Protein AF-A0A1V5B5Q5-F1 (afdb_monomer_lite)

Radius of gyration: 11.39 Å; chains: 1; bounding box: 30×16×23 Å

Foldseek 3Di:
DDPVDQDPDDDDDDDDPFDADPPPRTTHNDPVVVVVCCCPVVVDD

Secondary structure (DSSP, 8-state):
---TT-----S-------EE-SSS--EESSHHHHHHHHHHTS---

pLDDT: mean 71.09, std 14.43, range [41.22, 88.0]

Sequence (45 aa):
MNYRGVIMANAASKRESKFKCKICRMVFETKEELKLHMMEDHNQR

Structure (mmCIF, N/CA/C/O backbone):
data_AF-A0A1V5B5Q5-F1
#
_entry.id   AF-A0A1V5B5Q5-F1
#
loop_
_atom_site.group_PDB
_atom_site.id
_atom_site.type_symbol
_atom_site.label_atom_id
_atom_site.label_alt_id
_atom_site.label_comp_id
_atom_site.label_asym_id
_atom_site.label_entity_id
_atom_site.label_seq_id
_atom_site.pdbx_PDB_ins_code
_atom_site.Cartn_x
_atom_site.Cartn_y
_atom_site.Cartn_z
_atom_site.occupancy
_atom_site.B_iso_or_equiv
_atom_site.auth_seq_id
_atom_site.auth_comp_id
_atom_site.auth_asym_id
_atom_site.auth_atom_id
_atom_site.pdbx_PDB_model_num
ATOM 1 N N . MET A 1 1 ? 12.305 -10.282 3.085 1.00 47.50 1 MET A N 1
ATOM 2 C CA . MET A 1 1 ? 11.473 -9.260 3.748 1.00 47.50 1 MET A CA 1
ATOM 3 C C . MET A 1 1 ? 10.079 -9.854 3.897 1.00 47.50 1 MET A C 1
ATOM 5 O O . MET A 1 1 ? 9.504 -10.284 2.910 1.00 47.50 1 MET A O 1
ATOM 9 N N . ASN A 1 2 ? 9.616 -10.062 5.131 1.00 41.22 2 ASN A N 1
ATOM 10 C CA . ASN A 1 2 ? 8.369 -10.775 5.427 1.00 41.22 2 ASN A CA 1
ATOM 11 C C . ASN A 1 2 ? 7.233 -9.738 5.485 1.00 41.22 2 ASN A C 1
ATOM 13 O O . ASN A 1 2 ? 7.009 -9.157 6.545 1.00 41.22 2 ASN A O 1
ATOM 17 N N . TYR A 1 3 ? 6.524 -9.485 4.377 1.00 52.41 3 TYR A N 1
ATOM 18 C CA . TYR A 1 3 ? 5.266 -8.712 4.395 1.00 52.41 3 TYR A CA 1
ATOM 19 C C . TYR A 1 3 ? 4.171 -9.577 5.044 1.00 52.41 3 TYR A C 1
ATOM 21 O O . TYR A 1 3 ? 3.224 -10.048 4.415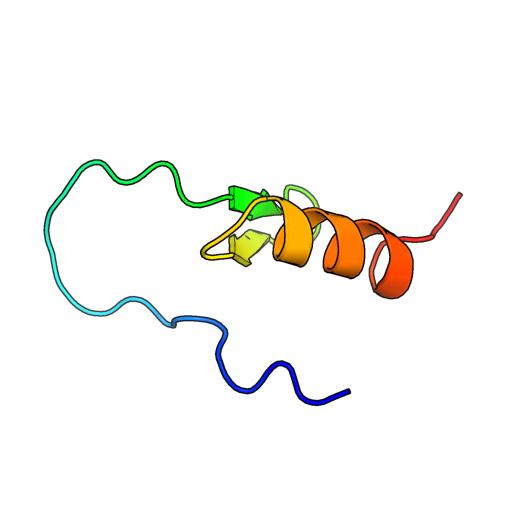 1.00 52.41 3 TYR A O 1
ATOM 29 N N . ARG A 1 4 ? 4.351 -9.890 6.328 1.00 55.31 4 ARG A N 1
ATOM 30 C CA . ARG A 1 4 ? 3.487 -10.765 7.126 1.00 55.31 4 ARG A CA 1
ATOM 31 C C . ARG A 1 4 ? 2.270 -9.972 7.607 1.00 55.31 4 ARG A C 1
ATOM 33 O O . ARG A 1 4 ? 2.043 -9.813 8.799 1.00 55.31 4 ARG A O 1
ATOM 40 N N . GLY A 1 5 ? 1.529 -9.437 6.641 1.00 56.66 5 GLY A N 1
ATOM 41 C CA . GLY A 1 5 ? 0.399 -8.539 6.865 1.00 56.66 5 GLY A CA 1
ATOM 42 C C . GLY A 1 5 ? -0.402 -8.210 5.605 1.00 56.66 5 GLY A C 1
ATOM 43 O O . GLY A 1 5 ? -1.132 -7.226 5.601 1.00 56.66 5 GLY A O 1
ATOM 44 N N . VAL A 1 6 ? -0.290 -8.996 4.526 1.00 56.22 6 VAL A N 1
ATOM 45 C CA . VAL A 1 6 ? -1.182 -8.829 3.368 1.00 56.22 6 VAL A CA 1
ATOM 46 C C . VAL A 1 6 ? -2.568 -9.305 3.792 1.00 56.22 6 VAL A C 1
ATOM 48 O O . VAL A 1 6 ? -2.807 -10.503 3.953 1.00 56.22 6 VAL A O 1
ATOM 51 N N . ILE A 1 7 ? -3.457 -8.351 4.062 1.00 62.56 7 ILE A N 1
ATOM 52 C CA . ILE A 1 7 ? -4.804 -8.596 4.574 1.00 62.56 7 ILE A CA 1
ATOM 53 C C . ILE A 1 7 ? -5.567 -9.479 3.574 1.00 62.56 7 ILE A C 1
ATOM 55 O O . ILE A 1 7 ? -6.070 -9.005 2.555 1.00 62.56 7 ILE A O 1
ATOM 59 N N . MET A 1 8 ? -5.679 -10.775 3.874 1.00 54.38 8 MET A N 1
ATOM 60 C CA . MET A 1 8 ? -6.667 -11.664 3.265 1.00 54.38 8 MET A CA 1
ATOM 61 C C . MET A 1 8 ? -8.029 -11.274 3.842 1.00 54.38 8 MET A C 1
ATOM 63 O O . MET A 1 8 ? -8.428 -11.728 4.911 1.00 54.38 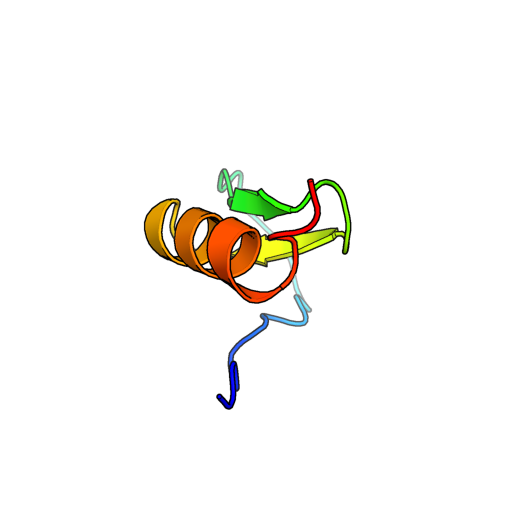8 MET A O 1
ATOM 67 N N . ALA A 1 9 ? -8.695 -10.331 3.177 1.00 54.84 9 ALA A N 1
ATOM 68 C CA . ALA A 1 9 ? -9.936 -9.733 3.648 1.00 54.84 9 ALA A CA 1
ATOM 69 C C . ALA A 1 9 ? -11.082 -10.760 3.655 1.00 54.84 9 ALA A C 1
ATOM 71 O O . ALA A 1 9 ? -11.679 -11.048 2.618 1.00 54.84 9 ALA A O 1
ATOM 72 N N . ASN A 1 10 ? -11.409 -11.273 4.841 1.00 59.41 10 ASN A N 1
ATOM 73 C CA . ASN A 1 10 ? -12.709 -11.855 5.150 1.00 59.41 10 ASN A CA 1
ATOM 74 C C . ASN A 1 10 ? -13.521 -10.826 5.953 1.00 59.41 10 ASN A C 1
ATOM 76 O O . ASN A 1 10 ? -13.008 -10.242 6.902 1.00 59.41 10 ASN A O 1
ATOM 80 N N . ALA A 1 11 ? -14.784 -10.660 5.562 1.00 54.28 11 ALA A N 1
ATOM 81 C CA . ALA A 1 11 ? -15.821 -9.809 6.154 1.00 54.28 11 ALA A CA 1
ATOM 82 C C . ALA A 1 11 ? -15.808 -8.295 5.821 1.00 54.28 11 ALA A C 1
ATOM 84 O O . ALA A 1 11 ? -15.029 -7.496 6.324 1.00 54.28 11 ALA A O 1
ATOM 85 N N . ALA A 1 12 ? -16.775 -7.953 4.962 1.00 60.88 12 ALA A N 1
ATOM 86 C CA . ALA A 1 12 ? -17.770 -6.883 5.078 1.00 60.88 12 ALA A CA 1
ATOM 87 C C . ALA A 1 12 ? -17.365 -5.463 5.543 1.00 60.88 12 ALA A C 1
ATOM 89 O O . ALA A 1 12 ? -16.984 -5.225 6.681 1.00 60.88 12 ALA A O 1
ATOM 90 N N . SER A 1 13 ? -17.734 -4.503 4.683 1.00 55.25 13 SER A N 1
ATOM 91 C CA . SER A 1 13 ? -18.137 -3.128 5.018 1.00 55.25 13 SER A CA 1
ATOM 92 C C . SER A 1 13 ? -17.047 -2.117 5.373 1.00 55.25 13 SER A C 1
ATOM 94 O O . SER A 1 13 ? -16.746 -1.884 6.535 1.00 55.25 13 SER A O 1
ATOM 96 N N . LYS A 1 14 ? -16.618 -1.357 4.362 1.00 48.72 14 LYS A N 1
ATOM 97 C CA . LYS A 1 14 ? -16.833 0.099 4.197 1.00 48.72 14 LYS A CA 1
ATOM 98 C C . LYS A 1 14 ? -15.871 0.598 3.118 1.00 48.72 14 LYS A C 1
ATOM 100 O O . LYS A 1 14 ? -14.833 0.000 2.865 1.00 48.72 14 LYS A O 1
ATOM 105 N N . ARG A 1 15 ? -16.272 1.656 2.415 1.00 57.00 15 ARG A N 1
ATOM 106 C CA . ARG A 1 15 ? -15.463 2.371 1.420 1.00 57.00 15 ARG A CA 1
ATOM 107 C C . ARG A 1 15 ? -14.128 2.788 2.037 1.00 57.00 15 ARG A C 1
ATOM 109 O O . ARG A 1 15 ? -14.052 3.845 2.646 1.00 57.00 15 ARG A O 1
ATOM 116 N N . GLU A 1 16 ? -13.092 1.988 1.860 1.00 52.94 16 GLU A N 1
ATOM 117 C CA . GLU A 1 16 ? -11.736 2.387 2.204 1.00 52.94 16 GLU A CA 1
ATOM 118 C C . GLU A 1 16 ? -10.882 2.225 0.962 1.00 52.94 16 GLU A C 1
ATOM 120 O O . GLU A 1 16 ? -10.777 1.141 0.385 1.00 52.94 16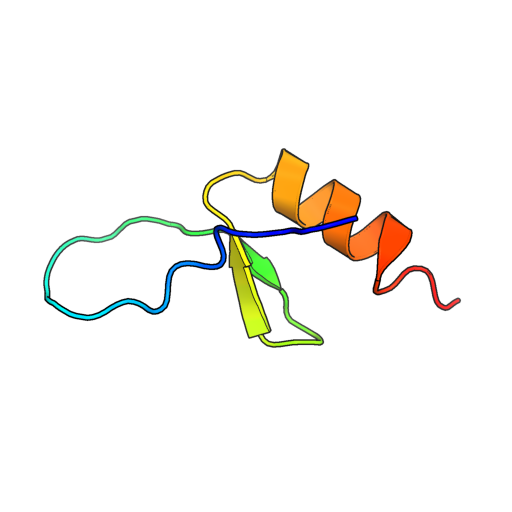 GLU A O 1
ATOM 125 N N . SER A 1 17 ? -10.343 3.350 0.509 1.00 60.94 17 SER A N 1
ATOM 126 C CA . SER A 1 17 ? -9.440 3.481 -0.626 1.00 60.94 17 SER A CA 1
ATOM 127 C C . SER A 1 17 ? -8.116 2.782 -0.316 1.00 60.94 17 SER A C 1
ATOM 129 O O . SER A 1 17 ? -7.094 3.430 -0.118 1.00 60.94 17 SER A O 1
ATOM 131 N N . LYS A 1 18 ? -8.136 1.450 -0.228 1.00 73.06 18 LYS A N 1
ATOM 132 C CA . LYS A 1 18 ? -6.934 0.647 -0.026 1.00 73.06 18 LYS A CA 1
ATOM 133 C C . LYS A 1 18 ? -6.079 0.719 -1.288 1.00 73.06 18 LYS A C 1
ATOM 135 O O . LYS A 1 18 ? -6.584 0.641 -2.415 1.00 73.06 18 LYS A O 1
ATOM 140 N N . PHE A 1 19 ? -4.778 0.888 -1.104 1.00 82.69 19 PHE A N 1
ATOM 141 C CA . PHE A 1 19 ? -3.835 1.072 -2.195 1.00 82.69 19 PHE A CA 1
ATOM 142 C C . PHE A 1 19 ? -3.557 -0.283 -2.840 1.00 82.69 19 PHE A C 1
ATOM 144 O O . PHE A 1 19 ? -2.804 -1.100 -2.328 1.00 82.69 19 PHE A O 1
ATOM 151 N N . LYS A 1 20 ? -4.226 -0.548 -3.961 1.00 80.62 20 LYS A N 1
ATOM 152 C CA . LYS A 1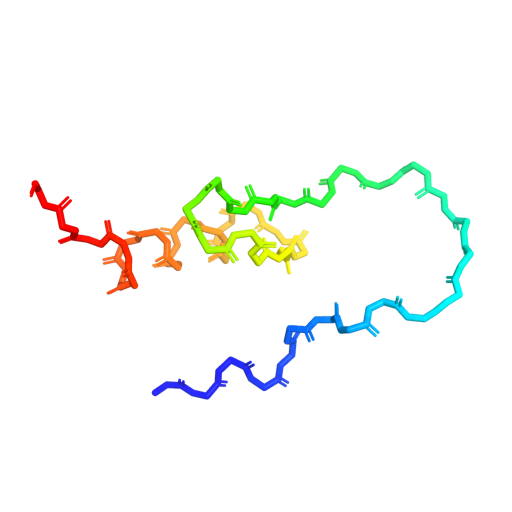 20 ? -4.098 -1.794 -4.721 1.00 80.62 20 LYS A CA 1
ATOM 153 C C . LYS A 1 20 ? -2.940 -1.713 -5.717 1.00 80.62 20 LYS A C 1
ATOM 155 O O . LYS A 1 20 ? -2.910 -0.821 -6.568 1.00 80.62 20 LYS A O 1
ATOM 160 N N . CYS A 1 21 ? -2.057 -2.704 -5.691 1.00 84.56 21 CYS A N 1
ATOM 161 C CA . CYS A 1 21 ? -1.096 -2.942 -6.758 1.00 84.56 21 CYS A CA 1
ATOM 162 C C . CYS A 1 21 ? -1.812 -3.390 -8.042 1.00 84.56 21 CYS A C 1
ATOM 164 O O . CYS A 1 21 ? -2.715 -4.223 -8.014 1.00 84.56 21 CYS A O 1
ATOM 166 N N . LYS A 1 22 ? -1.430 -2.841 -9.200 1.00 81.94 22 LYS A N 1
ATOM 167 C CA . LYS A 1 22 ? -2.009 -3.242 -10.495 1.00 81.94 22 LYS A CA 1
ATOM 168 C C . LYS A 1 22 ? -1.350 -4.487 -11.098 1.00 81.94 22 LYS A C 1
ATOM 170 O O . LYS A 1 22 ? -1.986 -5.136 -11.921 1.00 81.94 22 LYS A O 1
ATOM 175 N N . ILE A 1 23 ? -0.128 -4.812 -10.676 1.00 83.75 23 ILE A N 1
ATOM 176 C CA . ILE A 1 23 ? 0.688 -5.907 -11.213 1.00 83.75 23 ILE A CA 1
ATOM 177 C C . ILE A 1 23 ? 0.353 -7.209 -10.475 1.00 83.75 23 ILE A C 1
ATOM 179 O O . ILE A 1 23 ? -0.231 -8.111 -11.066 1.00 83.75 23 ILE A O 1
ATOM 183 N N . CYS A 1 24 ? 0.593 -7.276 -9.163 1.00 85.69 24 CYS A N 1
ATOM 184 C CA . CYS A 1 24 ? 0.305 -8.466 -8.351 1.00 85.69 24 CYS A CA 1
ATOM 185 C C . CYS A 1 24 ? -1.070 -8.452 -7.656 1.00 85.69 24 CYS A C 1
ATOM 187 O O . CYS A 1 24 ? -1.437 -9.419 -6.995 1.00 85.69 24 CYS A O 1
ATOM 189 N N . ARG A 1 25 ? -1.850 -7.364 -7.782 1.00 78.69 25 ARG A N 1
ATOM 190 C CA . ARG A 1 25 ? -3.174 -7.200 -7.136 1.00 78.69 25 ARG A CA 1
ATOM 191 C C . ARG A 1 25 ? -3.157 -7.251 -5.604 1.00 78.69 25 ARG A C 1
ATOM 193 O O . ARG A 1 25 ? -4.225 -7.345 -5.002 1.00 78.69 25 ARG A O 1
ATOM 200 N N . MET A 1 26 ? -1.987 -7.111 -4.980 1.00 80.00 26 MET A N 1
ATOM 201 C CA . MET A 1 26 ? -1.869 -6.950 -3.532 1.00 80.00 26 MET A CA 1
ATOM 202 C C . MET A 1 26 ? -2.530 -5.659 -3.059 1.00 80.00 26 MET A C 1
ATOM 204 O O . MET A 1 26 ? -2.567 -4.656 -3.774 1.00 80.00 26 MET A O 1
ATOM 208 N N . VAL A 1 27 ? -3.064 -5.700 -1.845 1.00 79.38 27 VAL A N 1
ATOM 209 C CA . VAL A 1 27 ? -3.780 -4.586 -1.233 1.00 79.38 27 VAL A CA 1
ATOM 210 C C . VAL A 1 27 ? -2.985 -4.114 -0.028 1.00 79.38 27 VAL A C 1
ATOM 212 O O . VAL A 1 27 ? -2.711 -4.899 0.876 1.00 79.38 27 VAL A O 1
ATOM 215 N N . PHE A 1 28 ? -2.637 -2.833 -0.036 1.00 82.12 28 PHE A N 1
ATOM 216 C CA . PHE A 1 28 ? -1.860 -2.175 1.004 1.00 82.12 28 PHE A CA 1
ATOM 217 C C . PHE A 1 28 ? -2.733 -1.170 1.754 1.00 82.12 28 PHE A C 1
ATOM 219 O O . PHE A 1 28 ? -3.648 -0.563 1.185 1.00 82.12 28 PHE A O 1
ATOM 226 N N . GLU A 1 29 ? -2.443 -1.003 3.042 1.00 77.06 29 GLU A N 1
ATOM 227 C CA . GLU A 1 29 ? -3.151 -0.068 3.919 1.00 77.06 29 GLU A CA 1
ATOM 228 C C . GLU A 1 29 ? -2.749 1.387 3.639 1.00 77.06 29 GLU A C 1
ATOM 230 O O . GLU A 1 29 ? -3.587 2.285 3.684 1.00 77.06 29 GLU A O 1
ATOM 235 N N . THR A 1 30 ? -1.496 1.619 3.235 1.00 82.81 30 THR A N 1
ATOM 236 C CA . THR A 1 30 ? -0.960 2.955 2.951 1.00 82.81 30 THR A CA 1
ATOM 237 C C . THR A 1 30 ? -0.330 3.050 1.559 1.00 82.81 30 THR A C 1
ATOM 239 O O . THR A 1 30 ? 0.044 2.058 0.925 1.00 82.81 30 THR A O 1
ATOM 242 N N . LYS A 1 31 ? -0.206 4.287 1.059 1.00 82.81 31 LYS A N 1
ATOM 243 C CA . LYS A 1 31 ? 0.447 4.579 -0.227 1.00 82.81 31 LYS A CA 1
ATOM 244 C C . LYS A 1 31 ? 1.952 4.317 -0.180 1.00 82.81 31 LYS A C 1
ATOM 246 O O . LYS A 1 31 ? 2.536 3.982 -1.206 1.00 82.81 31 LYS A O 1
ATOM 251 N N . GLU A 1 32 ? 2.570 4.516 0.980 1.00 85.25 32 GLU A N 1
ATOM 252 C CA . GLU A 1 32 ? 4.006 4.331 1.199 1.00 85.25 32 GLU A CA 1
ATOM 253 C C . GLU A 1 32 ? 4.385 2.858 1.064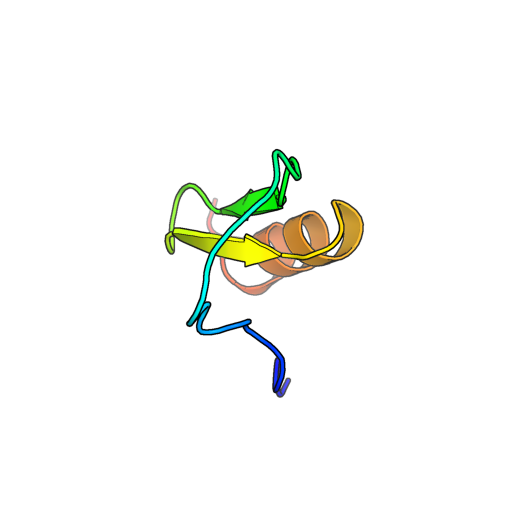 1.00 85.25 32 GLU A C 1
ATOM 255 O O . GLU A 1 32 ? 5.277 2.538 0.283 1.00 85.25 32 GLU A O 1
ATOM 260 N N . GLU A 1 33 ? 3.608 1.970 1.688 1.00 84.81 33 GLU A N 1
ATOM 261 C CA . GLU A 1 33 ? 3.765 0.518 1.559 1.00 84.81 33 GLU A CA 1
ATOM 262 C C . GLU A 1 33 ? 3.591 0.062 0.104 1.00 84.81 33 GLU A C 1
ATOM 264 O O . GLU A 1 33 ? 4.404 -0.701 -0.413 1.00 84.81 33 GLU A O 1
ATOM 269 N N . LEU A 1 34 ? 2.588 0.597 -0.609 1.00 86.25 34 LEU A N 1
ATOM 270 C CA . LEU A 1 34 ? 2.429 0.320 -2.040 1.00 86.25 34 LEU A CA 1
ATOM 271 C C . LEU A 1 34 ? 3.640 0.811 -2.852 1.00 86.25 34 LEU A C 1
ATOM 273 O O . LEU A 1 34 ? 4.048 0.147 -3.802 1.00 86.25 34 LEU A O 1
ATOM 277 N N . LYS A 1 35 ? 4.200 1.980 -2.522 1.00 86.75 35 LYS A N 1
ATOM 278 C CA . LYS A 1 35 ? 5.340 2.564 -3.243 1.00 86.75 35 LYS A CA 1
ATOM 279 C C . LYS A 1 35 ? 6.613 1.746 -3.030 1.00 86.75 35 LYS A C 1
ATO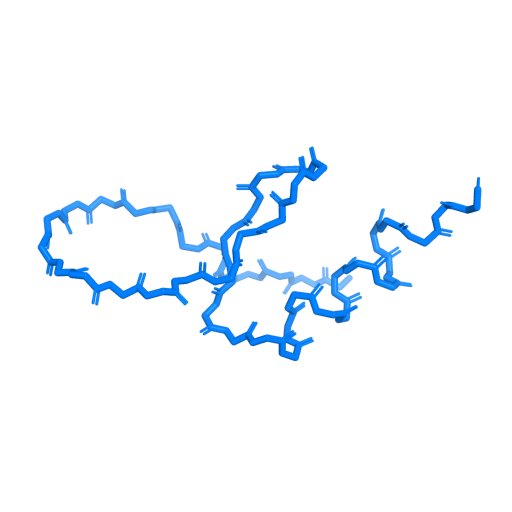M 281 O O . LYS A 1 35 ? 7.313 1.497 -4.007 1.00 86.75 35 LYS A O 1
ATOM 286 N N . LEU A 1 36 ? 6.878 1.317 -1.797 1.00 86.50 36 LEU A N 1
ATOM 287 C CA . LEU A 1 36 ? 7.989 0.420 -1.474 1.00 86.50 36 LEU A CA 1
ATOM 288 C C . LEU A 1 36 ? 7.817 -0.923 -2.180 1.00 86.50 36 LEU A C 1
ATOM 290 O O . LEU A 1 36 ? 8.707 -1.342 -2.909 1.00 86.50 36 LEU A O 1
ATOM 294 N N . HIS A 1 37 ? 6.628 -1.522 -2.103 1.00 88.00 37 HIS A N 1
ATOM 295 C CA . HIS A 1 37 ? 6.317 -2.744 -2.839 1.00 88.00 37 HIS A CA 1
ATOM 296 C C . HIS A 1 37 ? 6.561 -2.600 -4.350 1.00 88.00 37 HIS A C 1
ATOM 298 O O . HIS A 1 37 ? 7.197 -3.455 -4.956 1.00 88.00 37 HIS A O 1
ATOM 304 N N . MET A 1 38 ? 6.123 -1.500 -4.965 1.00 85.06 38 MET A N 1
ATOM 305 C CA . MET A 1 38 ? 6.383 -1.245 -6.386 1.00 85.06 38 MET A CA 1
ATOM 306 C C . MET A 1 38 ? 7.879 -1.089 -6.695 1.00 85.06 38 MET A C 1
ATOM 308 O O . MET A 1 38 ? 8.314 -1.499 -7.764 1.00 85.06 38 MET A O 1
ATOM 312 N N . MET A 1 39 ? 8.656 -0.502 -5.780 1.00 85.81 39 MET A N 1
ATOM 313 C CA . MET A 1 39 ? 10.105 -0.286 -5.914 1.00 85.81 39 MET A CA 1
ATOM 314 C C . MET A 1 39 ? 10.973 -1.488 -5.535 1.00 85.81 39 MET A C 1
ATOM 316 O O . MET A 1 39 ? 12.161 -1.472 -5.838 1.00 85.81 39 MET A O 1
ATOM 320 N N . GLU A 1 40 ? 10.434 -2.501 -4.866 1.00 85.88 40 GLU A N 1
ATOM 321 C CA . GLU A 1 40 ? 11.188 -3.703 -4.487 1.00 85.88 40 GLU A CA 1
ATOM 322 C C . GLU A 1 40 ? 10.743 -4.924 -5.298 1.00 85.88 40 GLU A C 1
ATOM 324 O O . GLU A 1 40 ? 11.579 -5.642 -5.839 1.00 85.88 40 GLU A O 1
ATOM 329 N N . ASP A 1 41 ? 9.431 -5.131 -5.429 1.00 83.44 41 ASP A N 1
ATOM 330 C CA . ASP A 1 41 ? 8.822 -6.311 -6.060 1.00 83.44 41 ASP A CA 1
ATOM 331 C C . ASP A 1 41 ? 8.521 -6.087 -7.551 1.00 83.44 41 ASP A C 1
ATOM 333 O O . ASP A 1 41 ? 8.531 -7.013 -8.361 1.00 83.44 41 ASP A O 1
ATOM 337 N N . HIS A 1 42 ? 8.267 -4.835 -7.938 1.00 85.62 42 HIS A N 1
ATOM 338 C CA . HIS A 1 42 ? 7.941 -4.450 -9.316 1.00 85.62 42 HIS A CA 1
ATOM 339 C C . HIS A 1 42 ? 8.928 -3.443 -9.905 1.00 85.62 42 HIS A C 1
ATOM 341 O O . HIS A 1 42 ? 8.616 -2.729 -10.858 1.00 85.62 42 HIS A O 1
ATOM 347 N N . ASN A 1 43 ? 10.147 -3.426 -9.370 1.00 76.38 43 ASN A N 1
ATOM 348 C CA . ASN A 1 43 ? 11.269 -2.624 -9.848 1.00 76.38 43 ASN A CA 1
ATOM 349 C C . ASN A 1 43 ? 11.873 -3.169 -11.147 1.00 76.38 43 ASN A C 1
ATOM 351 O O . ASN A 1 43 ? 13.091 -3.248 -11.307 1.00 76.38 43 ASN A O 1
ATOM 355 N N . GLN A 1 44 ? 11.026 -3.620 -12.063 1.00 59.66 44 GLN A N 1
ATOM 356 C CA . GLN A 1 44 ? 11.439 -4.092 -13.369 1.00 59.66 44 GLN A CA 1
ATOM 357 C C . GLN A 1 44 ? 11.188 -2.945 -14.355 1.00 59.66 44 GLN A C 1
ATOM 359 O O . GLN A 1 44 ? 10.043 -2.543 -14.560 1.00 59.66 44 GLN A O 1
ATOM 364 N N . ARG A 1 45 ? 12.273 -2.371 -14.891 1.00 53.81 45 ARG A N 1
ATOM 365 C CA . ARG A 1 45 ? 12.225 -1.516 -16.087 1.00 53.81 45 ARG A CA 1
ATOM 366 C C . ARG A 1 45 ? 11.648 -2.274 -17.275 1.00 53.81 45 ARG A C 1
ATOM 368 O O . ARG A 1 45 ? 11.918 -3.493 -17.361 1.00 53.81 45 ARG A O 1
#